Protein AF-A0AAV4ENS4-F1 (afdb_monomer_lite)

Secondary structure (DSSP, 8-state):
--HHHHHHH-TTSEEEEEEETTEEEEEES-HHHHHHHHHH-EEETTEEEPPPSS-TT--B-TTSSBPPPS-----S--TT--HHHHHHHHH---

Foldseek 3Di:
DDPQLCVQQPPQQFPDWDDDPPDIDTDGPDPVSVVSCQVQATQDPNDGHHDDPDDPPQDQDPVRHGPDDPDDDDPPDDPPDDPVNVCVVVVPDD

Structure (mmCIF, N/CA/C/O backbone):
data_AF-A0AAV4ENS4-F1
#
_entry.id   AF-A0AAV4ENS4-F1
#
loop_
_atom_site.group_PDB
_atom_site.id
_atom_site.type_symbol
_atom_site.label_atom_id
_atom_site.label_alt_id
_atom_site.label_comp_id
_atom_site.label_asym_id
_atom_site.label_entity_id
_atom_site.label_seq_id
_atom_site.pdbx_PDB_ins_code
_atom_site.Cartn_x
_atom_site.Cartn_y
_atom_site.Cartn_z
_atom_site.occupancy
_atom_site.B_iso_or_equiv
_atom_site.auth_seq_id
_atom_site.auth_comp_id
_atom_site.auth_asym_id
_atom_site.auth_atom_id
_atom_site.pdbx_PDB_model_num
ATOM 1 N N . MET A 1 1 ? -9.487 -2.855 -7.188 1.00 64.44 1 MET A N 1
ATOM 2 C CA . MET A 1 1 ? -9.900 -1.958 -6.082 1.00 64.44 1 MET A CA 1
ATOM 3 C C . MET A 1 1 ? -10.178 -2.803 -4.838 1.00 64.44 1 MET A C 1
ATOM 5 O O . MET A 1 1 ? -10.917 -3.772 -4.960 1.00 64.44 1 MET A O 1
ATOM 9 N N . CYS A 1 2 ? -9.573 -2.505 -3.678 1.00 81.50 2 CYS A N 1
ATOM 10 C CA . CYS A 1 2 ? -9.773 -3.283 -2.441 1.00 81.50 2 CYS A CA 1
ATOM 11 C C . CYS A 1 2 ? -10.990 -2.766 -1.659 1.00 81.50 2 CYS A C 1
ATOM 13 O O . CYS A 1 2 ? -10.909 -1.748 -0.977 1.00 81.50 2 CYS A O 1
ATOM 15 N N . ILE A 1 3 ? -12.114 -3.484 -1.745 1.00 87.00 3 ILE A N 1
ATOM 16 C CA . ILE A 1 3 ? -13.401 -3.063 -1.163 1.00 87.00 3 ILE A CA 1
ATOM 17 C C . ILE A 1 3 ? -13.306 -2.882 0.357 1.00 87.00 3 ILE A C 1
ATOM 19 O O . ILE A 1 3 ? -13.843 -1.916 0.892 1.00 87.00 3 ILE A O 1
ATOM 23 N N . ALA A 1 4 ? -12.617 -3.787 1.053 1.00 87.88 4 ALA A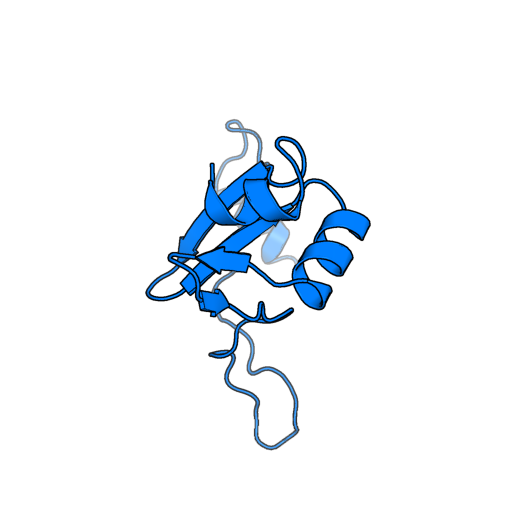 N 1
ATOM 24 C CA . ALA A 1 4 ? -12.499 -3.737 2.508 1.00 87.88 4 ALA A CA 1
ATOM 25 C C . ALA A 1 4 ? -11.709 -2.501 2.975 1.00 87.88 4 ALA A C 1
ATOM 27 O O . ALA A 1 4 ? -12.175 -1.769 3.843 1.00 87.88 4 ALA A O 1
ATOM 28 N N . ALA A 1 5 ? -10.576 -2.198 2.332 1.00 86.62 5 ALA A N 1
ATOM 29 C CA . ALA A 1 5 ? -9.798 -0.992 2.621 1.00 86.62 5 ALA A CA 1
ATOM 30 C C . ALA A 1 5 ? -10.574 0.297 2.287 1.00 86.62 5 ALA A C 1
ATOM 32 O O . ALA A 1 5 ? -10.539 1.261 3.051 1.00 86.62 5 ALA A O 1
ATOM 33 N N . SER A 1 6 ? -11.328 0.308 1.181 1.00 88.75 6 SER A N 1
ATOM 34 C CA . SER A 1 6 ? -12.165 1.453 0.801 1.00 88.75 6 SER A CA 1
ATOM 35 C C . SER A 1 6 ? -13.299 1.730 1.794 1.00 88.75 6 SER A C 1
ATOM 37 O O . SER A 1 6 ? -13.731 2.875 1.899 1.00 88.75 6 SER A O 1
ATOM 39 N N . LYS A 1 7 ? -13.776 0.727 2.547 1.00 88.88 7 LYS A N 1
ATOM 40 C CA . LYS A 1 7 ? -14.750 0.945 3.632 1.00 88.88 7 LYS A CA 1
ATOM 41 C C . LYS A 1 7 ? -14.142 1.704 4.814 1.00 88.88 7 LYS A C 1
ATOM 43 O O . LYS A 1 7 ? -14.844 2.503 5.420 1.00 88.88 7 LYS A O 1
ATOM 48 N N . THR A 1 8 ? -12.858 1.491 5.113 1.00 87.06 8 THR A N 1
ATOM 49 C CA . THR A 1 8 ? -12.152 2.237 6.167 1.00 87.06 8 THR A CA 1
ATOM 50 C C . THR A 1 8 ? -11.790 3.653 5.714 1.00 87.06 8 THR A C 1
ATOM 52 O O . THR A 1 8 ? -11.989 4.607 6.457 1.00 87.06 8 THR A O 1
ATOM 55 N N . LEU A 1 9 ? -11.243 3.798 4.503 1.00 88.25 9 LEU A N 1
ATOM 56 C CA . LEU A 1 9 ? -10.600 5.042 4.054 1.00 88.25 9 LEU A CA 1
ATOM 57 C C . LEU A 1 9 ? -11.482 5.954 3.197 1.00 88.25 9 LEU A C 1
ATOM 59 O O . LEU A 1 9 ? -11.094 7.092 2.911 1.00 88.25 9 LEU A O 1
ATOM 63 N N . GLY A 1 10 ? -12.636 5.456 2.759 1.00 85.50 10 GLY A N 1
ATOM 64 C CA . GLY A 1 10 ? -13.434 6.058 1.697 1.00 85.50 10 GLY A CA 1
ATOM 65 C C . GLY A 1 10 ? -12.993 5.606 0.300 1.00 85.50 10 GLY A C 1
ATOM 66 O O . GLY A 1 10 ? -11.921 5.027 0.101 1.00 85.50 10 GLY A O 1
ATOM 67 N N . ARG A 1 11 ? -13.847 5.871 -0.697 1.00 81.31 11 ARG A N 1
ATOM 68 C CA . ARG A 1 11 ? -13.702 5.361 -2.074 1.00 81.31 11 ARG A CA 1
ATOM 69 C C . ARG A 1 11 ? -12.415 5.828 -2.765 1.00 81.31 11 ARG A C 1
ATOM 71 O O . ARG A 1 11 ? -11.852 5.069 -3.541 1.00 81.31 11 ARG A O 1
ATOM 78 N N . GLU A 1 12 ? -11.934 7.024 -2.436 1.00 84.62 12 GLU A N 1
ATOM 79 C CA . GLU A 1 12 ? -10.721 7.619 -3.018 1.00 84.62 12 GLU A CA 1
ATOM 80 C C . GLU A 1 12 ? -9.446 7.337 -2.210 1.00 84.62 12 GLU A C 1
ATOM 82 O O . GLU A 1 12 ? -8.354 7.734 -2.605 1.00 84.62 12 GLU A O 1
ATOM 87 N N . GLY A 1 13 ? -9.550 6.645 -1.071 1.00 85.31 13 GLY A N 1
ATOM 88 C CA . GLY A 1 13 ? -8.398 6.364 -0.211 1.00 85.31 13 GLY A CA 1
ATOM 89 C C . GLY A 1 13 ? -7.460 5.281 -0.752 1.00 85.31 13 GLY A C 1
ATOM 90 O O . GLY A 1 13 ? -6.305 5.204 -0.338 1.00 85.31 13 GLY A O 1
ATOM 91 N N . VAL A 1 14 ? -7.948 4.444 -1.674 1.00 90.12 14 VAL A N 1
ATOM 92 C CA . VAL A 1 14 ? -7.228 3.286 -2.217 1.00 90.12 14 VAL A CA 1
ATOM 93 C C . VAL A 1 14 ? -7.117 3.425 -3.728 1.00 90.12 14 VAL A C 1
ATOM 95 O O . VAL A 1 14 ? -8.109 3.304 -4.442 1.00 90.12 14 VAL A O 1
ATOM 98 N N . VAL A 1 15 ? -5.893 3.615 -4.207 1.00 90.44 15 VAL A N 1
ATOM 99 C CA . VAL A 1 15 ? -5.561 3.687 -5.636 1.00 90.44 15 VAL A CA 1
ATOM 100 C C . VAL A 1 15 ? -5.530 2.287 -6.240 1.00 90.44 15 VAL A C 1
ATOM 102 O O . VAL A 1 15 ? -6.028 2.043 -7.336 1.00 90.44 15 VAL A O 1
ATOM 105 N N . GLY A 1 16 ? -4.983 1.327 -5.495 1.00 87.25 16 GLY A N 1
ATOM 106 C CA . GLY A 1 16 ? -4.762 -0.016 -6.002 1.00 87.25 16 GLY A CA 1
ATO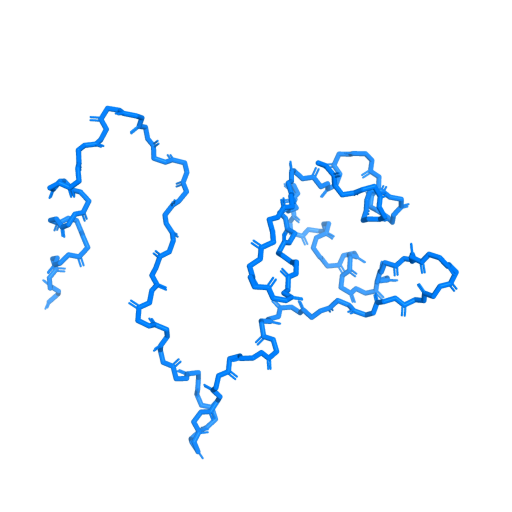M 107 C C . GLY A 1 16 ? -4.501 -1.032 -4.905 1.00 87.25 16 GLY A C 1
ATOM 108 O O . GLY A 1 16 ? -4.266 -0.702 -3.745 1.00 87.25 16 GLY A O 1
ATOM 109 N N . ALA A 1 17 ? -4.549 -2.298 -5.292 1.00 89.81 17 ALA A N 1
ATOM 110 C CA . ALA A 1 17 ? -4.141 -3.405 -4.449 1.00 89.81 17 ALA A CA 1
ATOM 111 C C . ALA A 1 17 ? -3.456 -4.445 -5.329 1.00 89.81 17 ALA A C 1
ATOM 113 O O . ALA A 1 17 ? -3.960 -4.759 -6.407 1.00 89.81 17 ALA A O 1
ATOM 114 N N . GLN A 1 18 ? -2.324 -4.956 -4.867 1.00 87.88 18 GLN A N 1
ATOM 115 C CA . GLN A 1 18 ? -1.551 -5.980 -5.552 1.00 87.88 18 GLN A CA 1
ATOM 116 C C . GLN A 1 18 ? -1.296 -7.130 -4.588 1.00 87.88 18 GLN A C 1
ATOM 118 O O . GLN A 1 18 ? -0.853 -6.918 -3.459 1.00 87.88 18 GLN A O 1
ATOM 123 N N . GLN A 1 19 ? -1.554 -8.349 -5.045 1.00 85.56 19 GLN A N 1
ATOM 124 C CA . GLN A 1 19 ? -1.161 -9.544 -4.318 1.00 85.56 19 GLN A CA 1
ATOM 125 C C . GLN A 1 19 ? 0.304 -9.872 -4.631 1.00 85.56 19 GLN A C 1
ATOM 127 O O . GLN A 1 19 ? 0.691 -9.954 -5.796 1.00 85.56 19 GLN A O 1
ATOM 132 N N . ILE A 1 20 ? 1.116 -10.053 -3.591 1.00 80.62 20 ILE A N 1
ATOM 133 C CA . ILE A 1 20 ? 2.525 -10.446 -3.681 1.00 80.62 20 ILE A CA 1
ATOM 134 C C . ILE A 1 20 ? 2.696 -11.696 -2.815 1.00 80.62 20 ILE A C 1
ATOM 136 O O . ILE A 1 20 ? 2.835 -11.619 -1.594 1.00 80.62 20 ILE A O 1
ATOM 140 N N . GLY A 1 21 ? 2.629 -12.868 -3.449 1.00 80.25 21 GLY A N 1
ATOM 141 C CA . GLY A 1 21 ? 2.586 -14.146 -2.738 1.00 80.25 21 GLY A CA 1
ATOM 142 C C . GLY A 1 21 ? 1.348 -14.248 -1.839 1.00 80.25 21 GLY A C 1
ATOM 143 O O . GLY A 1 21 ? 0.218 -14.104 -2.307 1.00 80.25 21 GLY A O 1
ATOM 144 N N . ALA A 1 22 ? 1.565 -14.481 -0.544 1.00 79.62 22 ALA A N 1
ATOM 145 C CA . ALA A 1 22 ? 0.503 -14.560 0.464 1.00 79.62 22 ALA A CA 1
ATOM 146 C C . ALA A 1 22 ? 0.114 -13.195 1.072 1.00 79.62 22 ALA A C 1
ATOM 148 O O . ALA A 1 22 ? -0.759 -13.139 1.934 1.00 79.62 22 ALA A O 1
ATOM 149 N N . LEU A 1 23 ? 0.754 -12.098 0.650 1.00 83.44 23 LEU A N 1
ATOM 150 C CA . LEU A 1 23 ? 0.486 -10.755 1.162 1.00 83.44 23 LEU A CA 1
ATOM 151 C C . LEU A 1 23 ? -0.277 -9.892 0.166 1.00 83.44 23 LEU A C 1
ATOM 153 O O . LEU A 1 23 ? -0.136 -10.023 -1.050 1.00 83.44 23 LEU A O 1
ATOM 157 N N . TRP A 1 24 ? -1.018 -8.932 0.709 1.00 85.94 24 TRP A N 1
ATOM 158 C CA . TRP A 1 24 ? -1.638 -7.858 -0.053 1.00 85.94 24 TRP A CA 1
ATOM 159 C C . TRP A 1 24 ? -0.905 -6.548 0.203 1.00 85.94 24 TRP A C 1
ATOM 161 O O . TRP A 1 24 ? -0.858 -6.056 1.329 1.00 85.94 24 TRP A O 1
ATOM 171 N N . ARG A 1 25 ? -0.356 -5.960 -0.859 1.00 87.69 25 ARG A N 1
ATOM 172 C CA . ARG A 1 25 ? 0.151 -4.590 -0.857 1.00 87.69 25 ARG A CA 1
ATOM 173 C C . ARG A 1 25 ? -0.974 -3.651 -1.274 1.00 87.69 25 ARG A C 1
ATOM 175 O O . ARG A 1 25 ? -1.604 -3.849 -2.313 1.00 87.69 25 ARG A O 1
ATOM 182 N N . LEU A 1 26 ? -1.216 -2.623 -0.469 1.00 89.50 26 LEU A N 1
ATOM 183 C CA . LEU A 1 26 ? -2.226 -1.601 -0.733 1.00 89.50 26 LEU A CA 1
ATOM 184 C C . LEU A 1 26 ? -1.543 -0.302 -1.157 1.00 89.50 26 LEU A C 1
ATOM 186 O O . LEU A 1 26 ? -0.629 0.169 -0.484 1.00 89.50 26 LEU A O 1
ATOM 190 N N . TYR A 1 27 ? -2.006 0.266 -2.266 1.00 89.81 27 TYR A N 1
ATOM 191 C CA . TYR A 1 27 ? -1.567 1.560 -2.776 1.00 89.81 27 TYR A CA 1
ATOM 192 C C . TYR A 1 27 ? -2.605 2.599 -2.388 1.00 89.81 27 TYR A C 1
ATOM 194 O O . TYR A 1 27 ? -3.781 2.476 -2.742 1.00 89.81 27 TYR A O 1
ATOM 202 N N . LEU A 1 28 ? -2.173 3.597 -1.629 1.00 92.06 28 LEU A N 1
ATOM 203 C CA . LEU A 1 28 ? -3.038 4.606 -1.030 1.00 92.06 28 LEU A CA 1
ATOM 204 C C . LEU A 1 28 ? -2.794 5.953 -1.696 1.00 92.06 28 LEU A C 1
ATOM 206 O O . LEU A 1 28 ? -1.698 6.212 -2.183 1.00 92.06 28 LEU A O 1
ATOM 210 N N . SER A 1 29 ? -3.824 6.792 -1.729 1.0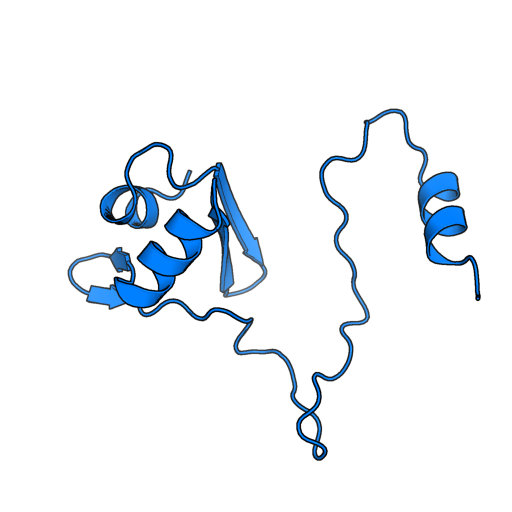0 91.69 29 SER A N 1
ATOM 211 C CA . SER A 1 29 ? -3.782 8.069 -2.449 1.00 91.69 29 SER A CA 1
ATOM 212 C C . SER A 1 29 ? -2.967 9.151 -1.742 1.00 91.69 29 SER A C 1
ATOM 214 O O . SER A 1 29 ? -2.512 10.082 -2.399 1.00 91.69 29 SER A O 1
ATOM 216 N N . SER A 1 30 ? -2.761 9.038 -0.426 1.00 92.44 30 SER A N 1
ATOM 217 C CA . SER A 1 30 ? -1.966 9.997 0.345 1.00 92.44 30 SER A CA 1
ATOM 218 C C . SER A 1 30 ? -1.325 9.380 1.594 1.00 92.44 30 SER A C 1
ATOM 220 O O . SER A 1 30 ? -1.692 8.285 2.042 1.00 92.44 30 SER A O 1
ATOM 222 N N . GLN A 1 31 ? -0.367 10.100 2.186 1.00 89.12 31 GLN A N 1
ATOM 223 C CA . GLN A 1 31 ? 0.284 9.700 3.435 1.00 89.12 31 GLN A CA 1
ATOM 224 C C . GLN A 1 31 ? -0.686 9.740 4.625 1.00 89.12 31 GLN A C 1
ATOM 226 O O . GLN A 1 31 ? -0.624 8.873 5.497 1.00 89.12 31 GLN A O 1
ATOM 231 N N . GLU A 1 32 ? -1.630 10.680 4.643 1.00 92.25 32 GLU A N 1
ATOM 232 C CA . GLU A 1 32 ? -2.679 10.761 5.663 1.00 92.25 32 GLU A CA 1
ATOM 233 C C . GLU A 1 32 ? -3.563 9.513 5.626 1.00 92.25 32 GLU A C 1
ATOM 235 O O . GLU A 1 32 ? -3.837 8.916 6.666 1.00 92.25 32 GLU A O 1
ATOM 240 N N . LYS A 1 33 ? -3.939 9.051 4.424 1.00 91.38 33 LYS A N 1
ATOM 241 C CA . LYS A 1 33 ? -4.708 7.810 4.247 1.00 91.38 33 LYS A CA 1
ATOM 242 C C . LYS A 1 33 ? -3.932 6.577 4.682 1.00 91.38 33 LYS A C 1
ATOM 244 O O . LYS A 1 33 ? -4.517 5.643 5.230 1.00 91.38 33 LYS A O 1
ATOM 249 N N . ARG A 1 34 ? -2.610 6.588 4.508 1.00 90.56 34 ARG A N 1
ATOM 250 C CA . ARG A 1 34 ? -1.725 5.550 5.044 1.00 90.56 34 ARG A CA 1
ATOM 251 C C . ARG A 1 34 ? -1.741 5.506 6.563 1.00 90.56 34 ARG A C 1
ATOM 253 O O . ARG A 1 34 ? -1.903 4.425 7.119 1.00 90.56 34 ARG A O 1
ATOM 260 N N . ILE A 1 35 ? -1.604 6.650 7.226 1.00 89.25 35 ILE A N 1
ATOM 261 C CA . ILE A 1 35 ? -1.660 6.730 8.691 1.00 89.25 35 ILE A CA 1
ATOM 262 C C . ILE A 1 35 ? -3.035 6.273 9.185 1.00 89.25 35 ILE A C 1
ATOM 264 O O . ILE A 1 35 ? -3.113 5.408 10.051 1.00 89.25 35 ILE A O 1
ATOM 268 N N . GLU A 1 36 ? -4.110 6.774 8.572 1.00 91.81 36 GLU A N 1
ATOM 269 C CA . GLU A 1 36 ? -5.482 6.392 8.907 1.00 91.81 36 GLU A CA 1
ATOM 270 C C . GLU A 1 36 ? -5.685 4.870 8.831 1.00 91.81 36 GLU A C 1
ATOM 272 O O . GLU A 1 36 ? -6.246 4.281 9.755 1.00 91.81 36 GLU A O 1
ATOM 277 N N . LEU A 1 37 ? -5.181 4.221 7.776 1.00 91.06 37 LEU A N 1
ATOM 278 C CA . LEU A 1 37 ? -5.290 2.772 7.606 1.00 91.06 37 LEU A CA 1
ATOM 279 C C . LEU A 1 37 ? -4.486 1.995 8.650 1.00 91.06 37 LEU A C 1
ATOM 281 O O . LEU A 1 37 ? -4.958 0.980 9.154 1.00 91.06 37 LEU A O 1
ATOM 285 N N . LEU A 1 38 ? -3.275 2.458 8.963 1.00 90.88 38 LEU A N 1
ATOM 286 C CA . LEU A 1 38 ? -2.405 1.820 9.951 1.00 90.88 38 LEU A CA 1
ATOM 287 C C . LEU A 1 38 ? -2.979 1.927 11.366 1.00 90.88 38 LEU A C 1
ATOM 289 O O . LEU A 1 38 ? -2.832 0.998 12.152 1.00 90.88 38 LEU A O 1
ATOM 293 N N . THR A 1 39 ? -3.653 3.032 11.683 1.00 89.31 39 THR A N 1
ATOM 294 C CA . THR A 1 39 ? -4.279 3.232 12.994 1.00 89.31 39 THR A CA 1
ATOM 295 C C . THR A 1 39 ? -5.619 2.511 13.114 1.00 89.31 39 THR A C 1
ATOM 297 O O . THR A 1 39 ? -5.907 1.940 14.162 1.00 89.31 39 THR A O 1
ATOM 300 N N . LYS A 1 40 ? -6.458 2.539 12.069 1.00 90.31 40 LYS A N 1
ATOM 301 C CA . LYS A 1 40 ? -7.823 1.984 12.120 1.00 90.31 40 LYS A CA 1
ATOM 302 C C . LYS A 1 40 ? -7.919 0.517 11.702 1.00 90.31 40 LYS A C 1
ATOM 304 O O . LYS A 1 40 ? -8.892 -0.135 12.063 1.00 90.31 40 LYS A O 1
ATOM 309 N N . GLY A 1 41 ? -6.961 0.010 10.929 1.00 91.00 41 GLY A N 1
ATOM 310 C CA . GLY A 1 41 ? -7.016 -1.327 10.341 1.00 91.00 41 GLY A CA 1
ATOM 311 C C . GLY A 1 41 ? -8.097 -1.482 9.262 1.00 91.00 41 GLY A C 1
ATOM 312 O O . GLY A 1 41 ? -8.697 -0.518 8.780 1.00 91.00 41 GLY A O 1
ATOM 313 N N . ILE A 1 42 ? -8.346 -2.725 8.852 1.00 91.81 42 ILE A N 1
ATOM 314 C CA . ILE A 1 42 ? -9.390 -3.078 7.880 1.00 91.81 42 ILE A CA 1
ATOM 315 C C . ILE A 1 42 ? -10.365 -4.050 8.525 1.00 91.81 42 ILE A C 1
ATOM 317 O O . ILE A 1 42 ? -9.945 -5.035 9.117 1.00 91.81 42 ILE A O 1
ATOM 321 N N . ILE A 1 43 ? -11.666 -3.820 8.354 1.00 88.94 43 ILE A N 1
ATOM 322 C CA . ILE A 1 43 ? -12.683 -4.794 8.757 1.00 88.94 43 ILE A CA 1
ATOM 323 C C . ILE A 1 43 ? -12.990 -5.707 7.568 1.00 88.94 43 ILE A C 1
ATOM 325 O O . ILE A 1 43 ? -13.506 -5.253 6.542 1.00 88.94 43 ILE A O 1
ATOM 329 N N . LEU A 1 44 ? -12.700 -6.998 7.717 1.00 87.38 44 LEU A N 1
ATOM 330 C CA . LEU A 1 44 ? -13.008 -8.035 6.736 1.00 87.38 44 LEU A CA 1
ATOM 331 C C . LEU A 1 44 ? -13.825 -9.130 7.423 1.00 87.38 44 LEU A C 1
ATOM 333 O O . LEU A 1 44 ? -13.382 -9.695 8.414 1.00 87.38 44 LEU A O 1
ATOM 337 N N . GLU A 1 45 ? -15.040 -9.385 6.929 1.00 87.56 45 GLU A N 1
ATOM 338 C CA . GLU A 1 45 ? -15.942 -10.416 7.482 1.00 87.56 45 GLU A CA 1
ATOM 339 C C . GLU A 1 45 ? -16.186 -10.286 9.001 1.00 87.56 45 GLU A C 1
ATOM 341 O O . GLU A 1 45 ? -16.311 -11.267 9.724 1.00 87.56 45 GLU A O 1
ATOM 346 N N . GLY A 1 46 ? -16.245 -9.047 9.502 1.00 86.75 46 GLY A N 1
ATOM 347 C CA . GLY A 1 46 ? -16.437 -8.759 10.929 1.00 86.75 46 GLY A CA 1
ATOM 348 C C . GLY A 1 46 ? -15.165 -8.860 11.778 1.00 86.75 46 GLY A C 1
ATOM 349 O O . GLY A 1 46 ? -15.200 -8.500 12.951 1.00 86.75 46 GLY A O 1
ATOM 350 N N . MET A 1 47 ? -14.036 -9.272 11.199 1.00 89.31 47 MET A N 1
ATOM 351 C CA . MET A 1 47 ? -12.737 -9.295 11.868 1.00 89.31 47 MET A CA 1
ATOM 352 C C . MET A 1 47 ? -11.944 -8.020 11.589 1.00 89.31 47 MET A C 1
ATOM 354 O O . MET A 1 47 ? -11.869 -7.555 10.450 1.00 89.31 47 MET A O 1
ATOM 358 N N . LEU A 1 48 ? -11.314 -7.477 12.633 1.00 89.06 48 LEU A N 1
ATOM 359 C CA . LEU A 1 48 ? -10.362 -6.380 12.508 1.00 89.06 48 LEU A CA 1
ATOM 360 C C . LEU A 1 48 ? -8.987 -6.932 12.116 1.00 89.06 48 LEU A C 1
ATOM 362 O O . LEU A 1 48 ? -8.328 -7.612 12.900 1.00 89.06 48 LEU A O 1
ATOM 366 N N . ILE A 1 49 ? -8.552 -6.611 10.903 1.00 89.12 49 ILE A N 1
ATOM 367 C CA . ILE A 1 49 ? -7.227 -6.926 10.381 1.00 89.12 49 ILE A CA 1
ATOM 368 C C . ILE A 1 49 ? -6.310 -5.731 10.631 1.00 89.12 49 ILE A C 1
ATOM 370 O O . ILE A 1 49 ? -6.511 -4.644 10.079 1.00 89.12 49 ILE A O 1
ATOM 374 N N . ASN A 1 50 ? -5.275 -5.957 11.437 1.00 84.81 50 ASN A N 1
ATOM 375 C CA . ASN A 1 50 ? -4.209 -4.984 11.644 1.00 84.81 50 ASN A CA 1
ATOM 376 C C . ASN A 1 50 ? -3.317 -4.911 10.404 1.00 84.81 50 ASN A C 1
ATOM 378 O O . ASN A 1 50 ? -2.940 -5.932 9.829 1.00 84.81 50 ASN A O 1
ATOM 382 N N . ILE A 1 51 ? -2.976 -3.690 10.001 1.00 86.44 51 ILE A N 1
ATOM 383 C CA . ILE A 1 51 ? -2.145 -3.438 8.827 1.00 86.44 51 ILE A CA 1
ATOM 384 C C . ILE A 1 51 ? -0.734 -3.112 9.290 1.00 86.44 51 ILE A C 1
ATOM 386 O O . ILE A 1 51 ? -0.522 -2.253 10.143 1.00 86.44 51 ILE A O 1
ATOM 390 N N . SER A 1 52 ? 0.242 -3.791 8.703 1.00 83.44 52 SER A N 1
ATOM 391 C CA . SER A 1 52 ? 1.650 -3.532 8.970 1.00 83.44 52 SER A CA 1
ATOM 392 C C . SER A 1 52 ? 2.183 -2.466 8.018 1.00 83.44 52 SER A C 1
ATOM 394 O O . SER A 1 52 ? 1.947 -2.499 6.812 1.00 83.44 52 SER A O 1
ATOM 396 N N . SER A 1 53 ? 2.929 -1.511 8.576 1.00 79.62 53 SER A N 1
ATOM 397 C CA . SER A 1 53 ? 3.617 -0.444 7.831 1.00 79.62 53 SER A CA 1
ATOM 398 C C . SER A 1 53 ? 4.697 -0.996 6.890 1.00 79.62 53 SER A C 1
ATOM 400 O O . SER A 1 53 ? 5.008 -0.377 5.870 1.00 79.62 53 SER A O 1
ATOM 402 N N . GLN A 1 54 ? 5.244 -2.162 7.238 1.00 74.44 54 GLN A N 1
ATOM 403 C CA . GLN A 1 54 ? 6.320 -2.861 6.547 1.00 74.44 54 GLN A CA 1
ATOM 404 C C . GLN A 1 54 ? 5.922 -4.317 6.282 1.00 74.44 54 GLN A C 1
ATOM 406 O O . GLN A 1 54 ? 5.007 -4.853 6.911 1.00 74.44 54 GLN A O 1
ATOM 411 N N . ASN A 1 55 ? 6.606 -4.953 5.331 1.00 67.38 55 ASN A N 1
ATOM 412 C CA . ASN A 1 55 ? 6.410 -6.368 5.043 1.00 67.38 55 ASN A CA 1
ATOM 413 C C . ASN A 1 55 ? 6.925 -7.205 6.228 1.00 67.38 55 ASN A C 1
ATOM 415 O O . ASN A 1 55 ? 8.104 -7.170 6.554 1.00 67.38 55 ASN A O 1
ATOM 419 N N . LEU A 1 56 ? 6.026 -7.969 6.851 1.00 63.38 56 LEU A N 1
ATOM 420 C CA . LEU A 1 56 ? 6.326 -8.807 8.017 1.00 63.38 56 LEU A CA 1
ATOM 421 C C . LEU A 1 56 ? 7.294 -9.962 7.718 1.00 63.38 56 LEU A C 1
ATOM 423 O O . LEU A 1 56 ? 7.833 -10.555 8.644 1.00 63.38 56 LEU A O 1
ATOM 427 N N . PHE A 1 57 ? 7.498 -10.293 6.442 1.00 64.12 57 PHE A N 1
ATOM 428 C CA . PHE A 1 57 ? 8.433 -11.329 5.999 1.00 64.12 57 PHE A CA 1
ATOM 429 C C . PHE A 1 57 ? 9.778 -10.763 5.538 1.00 64.12 57 PHE A C 1
ATOM 431 O O . PHE A 1 57 ? 10.559 -11.485 4.917 1.00 64.12 57 PHE A O 1
ATOM 438 N N . LEU A 1 58 ? 10.050 -9.479 5.792 1.00 64.94 58 LEU A N 1
ATOM 439 C CA . LEU A 1 58 ? 11.405 -8.960 5.661 1.00 64.94 58 LEU A CA 1
ATOM 440 C C . LEU A 1 58 ? 12.281 -9.675 6.683 1.00 64.94 58 LEU A C 1
ATOM 442 O O . LEU A 1 58 ? 11.982 -9.688 7.877 1.00 64.94 58 LEU A O 1
ATOM 446 N N . VAL A 1 59 ? 13.332 -10.326 6.192 1.00 63.19 59 VAL A N 1
ATOM 447 C CA . VAL A 1 59 ? 14.309 -10.955 7.070 1.00 63.19 59 VAL A CA 1
ATOM 448 C C . VAL A 1 59 ? 15.123 -9.821 7.668 1.00 63.19 59 VAL A C 1
ATOM 450 O O . VAL A 1 59 ? 15.816 -9.112 6.946 1.00 63.19 59 VAL A O 1
ATOM 453 N N . ILE A 1 60 ? 14.993 -9.621 8.973 1.00 65.50 60 ILE A N 1
ATOM 454 C CA . ILE A 1 60 ? 15.843 -8.699 9.720 1.00 65.50 60 ILE A CA 1
ATOM 455 C C . ILE A 1 60 ? 17.102 -9.479 10.108 1.00 65.50 60 ILE A C 1
ATOM 457 O O . ILE A 1 60 ? 17.007 -10.596 10.626 1.00 65.50 60 ILE A O 1
ATOM 461 N N . GLY A 1 61 ? 18.272 -8.932 9.786 1.00 65.88 61 GLY A N 1
ATOM 462 C CA . GLY A 1 61 ? 19.567 -9.496 10.141 1.00 65.88 61 GLY A CA 1
ATOM 463 C C . GLY A 1 61 ? 19.798 -9.493 11.653 1.00 65.88 61 GLY A C 1
ATOM 464 O O . GLY A 1 61 ? 19.063 -8.878 12.425 1.00 65.88 61 GLY A O 1
ATOM 465 N N . GLY A 1 62 ? 20.844 -10.189 12.105 1.00 64.12 62 GLY A N 1
ATOM 466 C CA . GLY A 1 62 ? 21.225 -10.203 13.527 1.00 64.12 62 GLY A CA 1
ATOM 467 C C . GLY A 1 62 ? 21.679 -8.839 14.071 1.00 64.12 62 GLY A C 1
ATOM 468 O O . GLY A 1 62 ? 21.807 -8.676 15.280 1.00 64.12 62 GLY A O 1
ATOM 469 N N . ASP A 1 63 ? 21.913 -7.876 13.184 1.00 76.00 63 ASP A N 1
ATOM 470 C CA . ASP A 1 63 ? 22.240 -6.472 13.438 1.00 76.00 63 ASP A CA 1
ATOM 471 C C . ASP A 1 63 ? 21.003 -5.565 13.567 1.00 76.00 63 ASP A C 1
ATOM 473 O O . ASP A 1 63 ? 21.143 -4.393 13.906 1.00 76.00 63 ASP A O 1
ATOM 477 N N . GLY A 1 64 ? 19.795 -6.098 13.350 1.00 66.69 64 GLY A N 1
ATOM 478 C CA . GLY A 1 64 ? 18.556 -5.320 13.378 1.00 66.69 64 GLY A CA 1
ATOM 479 C C . GLY A 1 64 ? 18.251 -4.580 12.073 1.00 66.69 64 GLY A C 1
ATOM 480 O O . GLY A 1 64 ? 17.224 -3.907 12.000 1.00 66.69 64 GLY A O 1
ATOM 481 N N . GLU A 1 65 ? 19.090 -4.730 11.045 1.00 70.25 65 GLU A N 1
ATOM 482 C CA . GLU A 1 65 ? 18.893 -4.118 9.731 1.00 70.25 65 GLU A CA 1
ATOM 483 C C . GLU A 1 65 ? 18.111 -5.050 8.792 1.00 70.25 65 GLU A C 1
ATOM 485 O O . GLU A 1 65 ? 18.151 -6.278 8.904 1.00 70.25 65 GLU A O 1
ATOM 490 N N . GLU A 1 66 ? 17.368 -4.474 7.847 1.00 65.62 66 GLU A N 1
ATOM 491 C CA . GLU A 1 66 ? 16.670 -5.251 6.817 1.00 65.62 66 GLU A CA 1
ATOM 492 C C . GLU A 1 66 ? 17.698 -5.929 5.898 1.00 65.62 66 GLU A C 1
ATOM 494 O O . GLU A 1 66 ? 18.504 -5.253 5.256 1.00 65.62 66 GLU A O 1
ATOM 499 N N . ILE A 1 67 ? 17.657 -7.264 5.783 1.00 66.62 67 ILE A N 1
ATOM 500 C CA . ILE A 1 67 ? 18.469 -7.970 4.788 1.00 66.62 67 ILE A CA 1
ATOM 501 C C . ILE A 1 67 ? 17.977 -7.534 3.398 1.00 66.62 67 ILE A C 1
ATOM 503 O O . ILE A 1 67 ? 16.809 -7.774 3.071 1.00 66.62 67 ILE A O 1
ATOM 507 N N . PRO A 1 68 ? 18.839 -6.929 2.557 1.00 61.06 68 PRO A N 1
ATOM 508 C CA . PRO A 1 68 ? 18.408 -6.307 1.313 1.00 61.06 68 PRO A CA 1
ATOM 509 C C . PRO A 1 68 ? 17.691 -7.292 0.384 1.00 61.06 68 PRO A C 1
ATOM 511 O O . PRO A 1 68 ? 18.241 -8.325 -0.008 1.00 61.06 68 PRO A O 1
ATOM 514 N N . SER A 1 69 ? 16.469 -6.944 -0.025 1.00 62.97 69 SER A N 1
ATOM 515 C CA . SER A 1 69 ? 15.778 -7.629 -1.120 1.00 62.97 69 SER A CA 1
ATOM 516 C C . SER A 1 69 ? 16.601 -7.512 -2.405 1.00 62.97 69 SER A C 1
ATOM 518 O O . SER A 1 69 ? 16.915 -6.414 -2.858 1.00 62.97 69 SER A O 1
ATOM 520 N N . THR A 1 70 ? 16.882 -8.639 -3.062 1.00 67.38 70 THR A N 1
ATOM 521 C CA . THR A 1 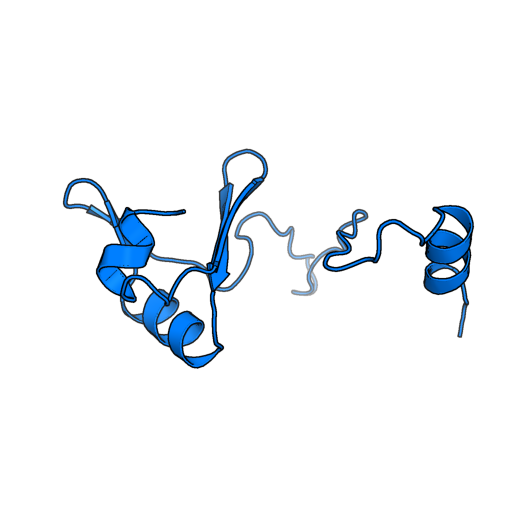70 ? 17.543 -8.665 -4.381 1.00 67.38 70 THR A CA 1
ATOM 522 C C . THR A 1 70 ? 16.622 -8.234 -5.529 1.00 67.38 70 THR A C 1
ATOM 524 O O . THR A 1 70 ? 17.055 -8.177 -6.679 1.00 67.38 70 THR A O 1
ATOM 527 N N . LYS A 1 71 ? 15.344 -7.941 -5.245 1.00 64.44 71 LYS A N 1
ATOM 528 C CA . LYS A 1 71 ? 14.338 -7.536 -6.235 1.00 64.44 71 LYS A CA 1
ATOM 529 C C . LYS A 1 71 ? 13.840 -6.118 -5.969 1.00 64.44 71 LYS A C 1
AT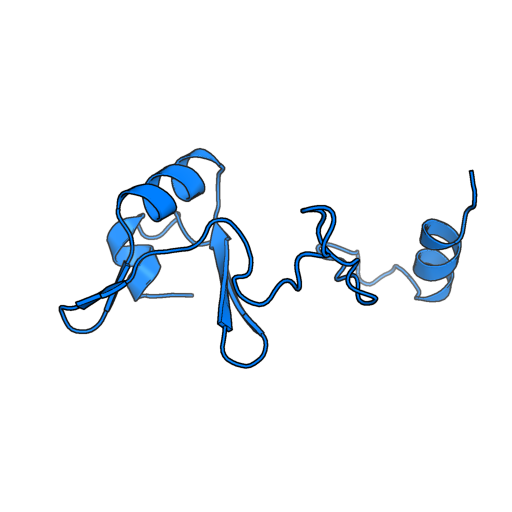OM 531 O O . LYS A 1 71 ? 13.350 -5.822 -4.879 1.00 64.44 71 LYS A O 1
ATOM 536 N N . LEU A 1 72 ? 13.893 -5.290 -7.009 1.00 68.31 72 LEU A N 1
ATOM 537 C CA . LEU A 1 72 ? 13.332 -3.940 -7.069 1.00 68.31 72 LEU A CA 1
ATOM 538 C C . LEU A 1 72 ? 12.113 -3.949 -8.001 1.00 68.31 72 LEU A C 1
ATOM 540 O O . LEU A 1 72 ? 12.112 -4.623 -9.028 1.00 68.31 72 LEU A O 1
ATOM 544 N N . THR A 1 73 ? 11.057 -3.221 -7.641 1.00 74.25 73 THR A N 1
ATOM 545 C CA . THR A 1 73 ? 9.885 -3.006 -8.507 1.00 74.25 73 THR A CA 1
ATOM 546 C C . THR A 1 73 ? 9.822 -1.533 -8.873 1.00 74.25 73 THR A C 1
ATOM 548 O O . THR A 1 73 ? 9.761 -0.691 -7.982 1.00 74.25 73 THR A O 1
ATOM 551 N N . LEU A 1 74 ? 9.820 -1.229 -10.169 1.00 77.44 74 LEU A N 1
ATOM 552 C CA . LEU A 1 74 ? 9.683 0.130 -10.692 1.00 77.44 74 LEU A CA 1
ATOM 553 C C . LEU A 1 74 ? 8.240 0.345 -11.160 1.00 77.44 74 LEU A C 1
ATOM 555 O O . LEU A 1 74 ? 7.659 -0.533 -11.792 1.00 77.44 74 LEU A O 1
ATOM 559 N N . SER A 1 75 ? 7.643 1.482 -10.807 1.00 76.12 75 SER A N 1
ATOM 560 C CA . SER A 1 75 ? 6.271 1.867 -11.179 1.00 76.12 75 SER A CA 1
ATOM 561 C C . SER A 1 75 ? 6.289 3.191 -11.946 1.00 76.12 75 SER A C 1
ATOM 563 O O . SER A 1 75 ? 7.283 3.910 -11.884 1.00 76.12 75 SER A O 1
ATOM 565 N N . ASP A 1 76 ? 5.216 3.481 -12.688 1.00 81.75 76 ASP A N 1
ATOM 566 C CA . ASP A 1 76 ? 5.034 4.722 -13.466 1.00 81.75 76 ASP A CA 1
ATOM 567 C C . ASP A 1 76 ? 6.108 4.994 -14.537 1.00 81.75 76 ASP A C 1
ATOM 569 O O . ASP A 1 76 ? 6.357 6.135 -14.929 1.00 81.75 76 ASP A O 1
ATOM 573 N N . LEU A 1 77 ? 6.731 3.933 -15.059 1.00 82.31 77 LEU A N 1
ATOM 574 C CA . LEU A 1 77 ? 7.617 4.024 -16.216 1.00 82.31 77 LEU A CA 1
ATOM 575 C C . LEU A 1 77 ? 6.796 4.225 -17.502 1.00 82.31 77 LEU A C 1
ATOM 577 O O . LEU A 1 77 ? 5.897 3.423 -17.778 1.00 82.31 77 LEU A O 1
ATOM 581 N N . PRO A 1 78 ? 7.105 5.245 -18.325 1.00 87.50 78 PRO A N 1
ATOM 582 C CA . PRO A 1 78 ? 6.515 5.372 -19.651 1.00 87.50 78 PRO A CA 1
ATOM 583 C C . PRO A 1 78 ? 6.785 4.118 -20.492 1.00 87.50 78 PRO A C 1
ATOM 585 O O . PRO A 1 78 ? 7.899 3.599 -20.491 1.00 87.50 78 PRO A O 1
ATOM 588 N N . LEU A 1 79 ? 5.798 3.672 -21.278 1.00 81.25 79 LEU A N 1
ATOM 589 C CA . LEU A 1 79 ? 5.932 2.491 -22.153 1.00 81.25 79 LEU A CA 1
ATOM 590 C C . LEU A 1 79 ? 7.039 2.632 -23.213 1.00 81.25 79 LEU A C 1
ATOM 592 O O . LEU A 1 79 ? 7.455 1.645 -23.808 1.00 81.25 79 LEU A O 1
ATOM 596 N N . SER A 1 80 ? 7.496 3.858 -23.467 1.00 90.06 80 SER A N 1
ATOM 597 C CA . SER A 1 80 ? 8.601 4.163 -24.374 1.00 90.06 80 SER A CA 1
ATOM 598 C C . SER A 1 80 ? 9.982 3.885 -23.777 1.00 90.06 80 SER A C 1
ATOM 600 O O . SER A 1 80 ? 10.974 4.012 -24.489 1.00 90.06 80 SER A O 1
ATOM 602 N N . VAL A 1 81 ? 10.077 3.576 -22.479 1.00 87.12 81 VAL A N 1
ATOM 603 C CA . VAL A 1 81 ? 11.358 3.292 -21.830 1.00 87.12 81 VAL A CA 1
ATOM 604 C C . VAL A 1 81 ? 11.743 1.841 -22.091 1.00 87.12 81 VAL A C 1
ATOM 606 O O . VAL A 1 81 ? 11.037 0.915 -21.697 1.00 87.12 81 VAL A O 1
ATOM 609 N N . ALA A 1 82 ? 12.881 1.652 -22.751 1.00 89.25 82 ALA A N 1
ATOM 610 C CA . ALA A 1 82 ? 13.451 0.339 -23.001 1.00 89.25 82 ALA A CA 1
ATOM 611 C C . ALA A 1 82 ? 14.209 -0.195 -21.771 1.00 89.25 82 ALA A C 1
ATOM 613 O O . ALA A 1 82 ? 14.686 0.563 -20.921 1.00 89.25 82 ALA A O 1
ATOM 614 N N . ASN A 1 83 ? 14.310 -1.523 -21.668 1.00 86.06 83 ASN A N 1
ATOM 615 C CA . ASN A 1 83 ? 14.922 -2.188 -20.512 1.00 86.06 83 ASN A CA 1
ATOM 616 C C . ASN A 1 83 ? 16.403 -1.817 -20.328 1.00 86.06 83 ASN A C 1
ATOM 618 O O . ASN A 1 83 ? 16.854 -1.653 -19.199 1.00 86.06 83 ASN A O 1
ATOM 622 N N . ASP A 1 84 ? 17.136 -1.618 -21.424 1.00 89.06 84 ASP A N 1
ATOM 623 C CA . ASP A 1 84 ? 18.540 -1.180 -21.426 1.00 89.06 84 ASP A CA 1
ATOM 624 C C . ASP A 1 84 ? 18.751 0.171 -20.717 1.00 89.06 84 ASP A C 1
ATOM 626 O O . ASP A 1 84 ? 19.740 0.393 -20.012 1.00 89.06 84 ASP A O 1
ATOM 630 N N . THR A 1 85 ? 17.779 1.067 -20.854 1.00 85.06 85 THR A N 1
ATOM 631 C CA . THR A 1 85 ? 17.758 2.393 -20.247 1.00 85.06 85 THR A CA 1
ATOM 632 C C . THR A 1 85 ? 17.545 2.278 -18.740 1.00 85.06 85 THR A C 1
ATOM 634 O O . THR A 1 85 ? 18.211 2.966 -17.964 1.00 85.06 85 THR A O 1
ATOM 637 N N . VAL A 1 86 ? 16.663 1.366 -18.316 1.00 84.94 86 VAL A N 1
ATOM 638 C CA . VAL A 1 86 ? 16.428 1.054 -16.900 1.00 84.94 86 VAL A CA 1
ATOM 639 C C . VAL A 1 86 ? 17.678 0.442 -16.267 1.00 84.94 86 VAL A C 1
ATOM 641 O O . VAL A 1 86 ? 18.107 0.891 -15.207 1.00 84.94 86 VAL A O 1
ATOM 644 N N . GLU A 1 87 ? 18.297 -0.539 -16.925 1.00 85.31 87 GLU A N 1
ATOM 645 C CA . GLU A 1 87 ? 19.527 -1.179 -16.447 1.00 85.31 87 GLU A CA 1
ATOM 646 C C . GLU A 1 87 ? 20.662 -0.163 -16.290 1.00 85.31 87 GLU A C 1
ATOM 648 O O . GLU A 1 87 ? 21.286 -0.086 -15.232 1.00 85.31 87 GLU A O 1
ATOM 653 N N . THR A 1 88 ? 20.878 0.687 -17.296 1.00 85.88 88 THR A N 1
ATOM 654 C CA . THR A 1 88 ? 21.920 1.725 -17.252 1.00 85.88 88 THR A CA 1
ATOM 655 C C . THR A 1 88 ? 21.683 2.727 -16.119 1.00 85.88 88 THR A C 1
ATOM 657 O O . THR A 1 88 ? 22.631 3.139 -15.447 1.00 85.88 88 THR A O 1
ATOM 660 N N . ALA A 1 89 ? 20.427 3.112 -15.875 1.00 82.88 89 ALA A N 1
ATOM 661 C CA . ALA A 1 89 ? 20.073 4.033 -14.800 1.00 82.88 89 ALA A CA 1
ATOM 662 C C . ALA A 1 89 ? 20.303 3.432 -13.403 1.00 82.88 89 ALA A C 1
ATOM 664 O O . ALA A 1 89 ? 20.734 4.144 -12.498 1.00 82.88 89 ALA A O 1
ATOM 665 N N . LEU A 1 90 ? 20.049 2.131 -13.229 1.00 81.38 90 LEU A N 1
ATOM 666 C CA . LEU A 1 90 ? 20.210 1.436 -11.949 1.00 81.38 90 LEU A CA 1
ATOM 667 C C . LEU A 1 90 ? 21.662 1.035 -11.649 1.00 81.38 90 LEU A C 1
ATOM 669 O O . LEU A 1 90 ? 22.060 1.000 -10.488 1.00 81.38 90 LEU A O 1
ATOM 673 N N . VAL A 1 91 ? 22.457 0.720 -12.675 1.00 79.62 91 VAL A N 1
ATOM 674 C CA . VAL A 1 91 ? 23.829 0.196 -12.525 1.00 79.62 91 VAL A CA 1
ATOM 675 C C . VAL A 1 91 ? 24.874 1.307 -12.360 1.00 79.62 91 VAL A C 1
ATOM 677 O O . VAL A 1 91 ? 26.033 1.018 -12.053 1.00 79.62 91 VAL A O 1
ATOM 680 N N . LYS A 1 92 ? 24.502 2.587 -12.518 1.00 51.62 92 LYS A N 1
ATOM 681 C CA . LYS A 1 92 ? 25.439 3.712 -12.392 1.00 51.62 92 LYS A CA 1
ATOM 682 C C . LYS A 1 92 ? 25.972 3.821 -10.953 1.00 51.62 92 LYS A C 1
ATOM 684 O O . LYS A 1 92 ? 25.373 4.463 -10.096 1.00 51.62 92 LYS A O 1
ATOM 689 N N . LYS A 1 93 ? 27.111 3.164 -10.710 1.00 46.28 93 LYS A N 1
ATOM 690 C CA . LYS A 1 93 ? 27.909 3.247 -9.483 1.00 46.28 93 LYS A CA 1
ATOM 691 C C . LYS A 1 93 ? 28.243 4.710 -9.175 1.00 46.28 93 LYS A C 1
ATOM 693 O O . LYS A 1 93 ? 28.727 5.421 -10.059 1.00 46.28 93 LYS A O 1
ATOM 698 N N . ALA A 1 94 ? 27.973 5.112 -7.934 1.00 38.25 94 ALA A N 1
ATOM 699 C CA . ALA A 1 94 ? 28.653 6.227 -7.281 1.00 38.25 94 ALA A CA 1
ATOM 700 C C . ALA A 1 94 ? 30.152 5.924 -7.129 1.00 38.25 94 ALA A C 1
ATOM 702 O O . ALA A 1 94 ? 30.497 4.721 -7.013 1.00 38.25 94 ALA A O 1
#

pLDDT: mean 80.94, std 11.23, range [38.25, 92.44]

Organism: NCBI:txid1093978

Sequence (94 aa):
MCIAASKTLGREGVVGAQQIGALWRLYLSSQEKRIELLTKGIILEGMLINISSQNLFLVIGGDGEEIPSTKLTLSDLPLSVANDTVETALVKKA

Radius of gyration: 16.86 Å; chains: 1; bounding box: 45×25×38 Å

=== Feature glossary ===
Reading guide. The protein is described through the following features:

Foldseek 3Di. A 3Di character summarizes, for each residue, the relative orientation of the Cα frame of its nearest spatial neighbor. Because it encodes fold topology rather than chemistry, 3Di alignments detect remote structural similarity that sequence alignment misses.

Contact-map, Ramachandran, and PAE plots. Plot images: a contact map (which residues are close in 3D, as an N×N binary image), a Ramachandran scatter (backbone torsion angles, revealing secondary-structure composition at a glance), and — for AlphaFold structures — a PAE heatmap (pairwise prediction confidence).

Radius of gyration, Cα contacts, bounding box. Radius of gyration (Rg) is the root-mean-square distance of Cα atoms from their centroid — a single number for overall size and compactness. A globular domain of N residues has Rg ≈ 2.2·N^0.38 Å; an extended or disordered chain has a much larger Rg. The Cα contact count is the number of residue pairs whose Cα atoms are within 8 Å and are more than four positions apart in sequence — a standard proxy for tertiary packing density. The bounding box is the smallest axis-aligned box enclosing all Cα atoms.

Secondary structure (8-state, DSSP). Eight-state secondary structure (DSSP): H is the canonical α-helix, G the tighter 3₁₀-helix, I the wider π-helix; E/B are β-structure, T and S are turns and bends, and '-' is everything else. DSSP derives these from the pattern of main-chain N–H···O=C hydrogen bonds, not from the sequence.

B-factor. B-factor (Debye–Waller factor) reflects atomic displacement in the crystal lattice. It is an experimental observable (units Å²), not a prediction; low values mean the atom is pinned down, high values mean it moves or is heterogeneous across the crystal.

pLDDT. pLDDT is the predicted lDDT-Cα score: AlphaFold's confidence that the local environment of each residue (all inter-atomic distances within 15 Å) is correctly placed. It is a per-residue number between 0 and 100, with higher meaning more reliable.

Nearest PDB structures. Nearest PDB neighbors are the top structural matches found by Foldseek when searching this structure against the entire Protein Data Bank. Each hit reports a TM-score (0 to 1; >0.5 almost always implies th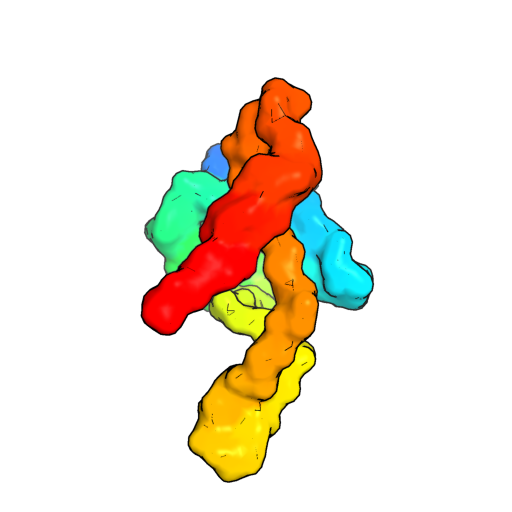e same fold) and an E-value. These are *structural* homologs — they may share no detectable sequence similarity.

Solvent-accessible surface area. Accessible surface area quantifies burial. A residue with SASA near zero is packed into the hydrophobic core; one with SASA >100 Å² sits on the surface. Computed here via the Shrake–Rupley numerical algorithm with a 1.4 Å probe.

Rendered structure images. Structure images are PyMOL renders from six orthogonal camera directions. Cartoon representation draws helices as coils and strands as arrows; sticks shows the backbone as bonds; surface shows the solvent-excluded envelope. Rainbow coloring maps sequence position to hue (blue→red, N→C); chain coloring assigns a distinct color per polypeptide.

Backbone torsions (φ/ψ). φ (phi) and ψ (psi) are the two rotatable backbone dihedrals per residue: φ is the C(i-1)–N–Cα–C torsion, ψ is the N–Cα–C–N(i+1) torsion, both in degrees on (−180°, 180°]. α-helical residues cluster near (−60°, −45°); β-strand residues near (−120°, +130°). A Ramachandran plot is simply a scatter of (φ, ψ) for every residue.

Predicted aligned error. Predicted Aligned Error (PAE) is an AlphaFold confidence matrix: entry (i, j) is the expected error in the position of residue j, in ångströms, when the prediction is superimposed on the true structure at residue i. Low PAE within a block of residues means that block is internally rigid and well-predicted; high PAE between two blocks means their relative placement is uncertain even if each block individually is confident.

mmCIF coordinates. Structure coordinates are given as an mmCIF _atom_site loop: one row per atom with element, residue name, chain id, sequence number, and x/y/z position in Å. Only the four main-chain atoms per residue are included here; side chains are omitted to keep the record compact.

InterPro / GO / CATH / organism. Database cross-references. InterPro integrates a dozen domain/family signature databases into unified entries with residue-range hits. GO terms attach function/process/location labels with evidence codes. CATH codes position the fold in a four-level structural taxonomy. Organism is the NCBI-taxonomy species name.

Secondary structure (3-state, P-SEA). SS3 is a coarse helix/strand/coil call (letters a/b/c) made by the P-SEA algorithm from inter-Cα distances and dihedrals. It is less detailed than DSSP but needs only Cα positions.

Sequence. Sequence gives the chain of amino acids in standard one-letter code (A=alanine, C=cysteine, …, Y=tyrosine), read N→C. It is the only feature that is directly encoded by the gene; all structural features are derived from the folded form of this sequence.